Protein AF-A0AAE1AJ73-F1 (afdb_monomer)

Radius of gyration: 15.71 Å; Cα contacts (8 Å, |Δi|>4): 542; chains: 1; bounding box: 45×38×45 Å

Solvent-accessible surface area (backbone atoms only — not comparable to full-atom values): 7920 Å² total; per-residue (Å²): 131,91,47,64,45,82,47,75,39,69,66,40,83,57,72,39,64,72,47,80,45,79,42,87,29,48,31,34,38,42,38,35,48,30,29,64,30,42,31,44,32,39,39,38,40,34,66,25,46,32,35,38,41,38,34,49,30,31,64,31,41,34,44,33,37,40,40,40,39,54,25,47,34,40,39,41,39,34,50,28,30,61,31,41,33,46,34,38,39,41,39,37,57,23,43,37,40,39,40,38,35,50,30,31,58,29,40,36,42,35,37,39,39,40,35,59,17,52,32,39,40,40,38,30,51,29,32,52,32,38,36,42,34,38,40,39,39,37,42,32,81,39,76,46,81,46,71,76,34,74,72,63,45,74,74,40,80,46,80,45,72,46,65,72,74,77,85,126

Secondary structure (DSSP, 8-state):
---EEEEEES-B-S-EEEEEEEE-SSEEEEEES-B-S-EEEEEEEE-SSEEEEEES-B-S-EEEEEEEE-SSEEEEEES-B-S-EEEEEEEE-SSEEEEEES-B-S-EEEEEEEE-SSEEEEEES-B-SEEEEEEEEEESSEEEEEES-B-SEEEEEEEEEE------

Foldseek 3Di:
DQFEEEDEAQEDPEEAAEDEAEDAGQYYEYEYQYYCYEHAEYHHEYEHAYYEYEYQDDNDEHAEYHAEYEEAEYEYEYNDDCDEHAEYAHAYEYAEYEYEYNDDQEEYAEYHAHYAYQEYDYEYNEHNEEYAEYAAAYEEDYYDDYYNYHNYDYNYDDHHYHHPPPPD

pLDDT: mean 80.47, std 10.35, range [39.06, 92.44]

Structure (mmCIF, N/CA/C/O backbone):
data_AF-A0AAE1AJ73-F1
#
_entry.id   AF-A0AAE1AJ73-F1
#
loop_
_atom_site.group_PDB
_atom_site.id
_atom_site.type_symbol
_atom_site.label_atom_id
_atom_site.label_alt_id
_atom_site.label_comp_id
_atom_site.label_asym_id
_atom_site.label_entity_id
_atom_site.label_seq_id
_atom_site.pdbx_PDB_ins_code
_atom_site.Cartn_x
_atom_site.Cartn_y
_atom_site.Cartn_z
_atom_site.occupancy
_atom_site.B_iso_or_equiv
_atom_site.auth_seq_id
_atom_site.auth_comp_id
_atom_site.auth_asym_id
_atom_site.auth_atom_id
_atom_site.pdbx_PDB_model_num
ATOM 1 N N . MET A 1 1 ? 8.484 14.166 27.733 1.00 46.22 1 MET A N 1
ATOM 2 C CA . MET A 1 1 ? 7.315 13.276 27.558 1.00 46.22 1 MET A CA 1
ATOM 3 C C . MET A 1 1 ? 7.389 12.691 26.161 1.00 46.22 1 MET A C 1
ATOM 5 O O . MET A 1 1 ? 7.463 13.469 25.219 1.00 46.22 1 MET A O 1
ATOM 9 N N . LYS A 1 2 ? 7.424 11.361 26.031 1.00 54.72 2 LYS A N 1
ATOM 10 C CA . LYS A 1 2 ? 7.277 10.681 24.738 1.00 54.72 2 LYS A CA 1
ATOM 11 C C . LYS A 1 2 ? 5.866 10.962 24.229 1.00 54.72 2 LYS A C 1
ATOM 13 O O . LYS A 1 2 ? 4.884 10.589 24.866 1.00 54.72 2 LYS A O 1
ATOM 18 N N . ASN A 1 3 ? 5.779 11.776 23.184 1.00 82.62 3 ASN A N 1
ATOM 19 C CA . ASN A 1 3 ? 4.523 12.268 22.642 1.00 82.62 3 ASN A CA 1
ATOM 20 C C . ASN A 1 3 ? 4.167 11.365 21.464 1.00 82.62 3 ASN A C 1
ATOM 22 O O . ASN A 1 3 ? 4.415 11.735 20.326 1.00 82.62 3 ASN A O 1
ATOM 26 N N . GLU A 1 4 ? 3.664 10.171 21.757 1.00 86.94 4 GLU A N 1
ATOM 27 C CA . GLU A 1 4 ? 3.430 9.111 20.771 1.00 86.94 4 GLU A CA 1
ATOM 28 C C . GLU A 1 4 ? 1.918 8.865 20.608 1.00 86.94 4 GLU A C 1
ATOM 30 O O . GLU A 1 4 ? 1.120 9.142 21.510 1.00 86.94 4 GLU A O 1
ATOM 35 N N . SER A 1 5 ? 1.509 8.366 19.443 1.00 87.44 5 SER A N 1
ATOM 36 C CA . SER A 1 5 ? 0.141 7.915 19.167 1.00 87.44 5 SER A CA 1
ATOM 37 C C . SER A 1 5 ? 0.165 6.539 18.530 1.00 87.44 5 SER A C 1
ATOM 39 O O . SER A 1 5 ? 0.884 6.317 17.563 1.00 87.44 5 SER A O 1
ATOM 41 N N . PHE A 1 6 ? -0.659 5.634 19.051 1.00 89.56 6 PHE A N 1
ATOM 42 C CA . PHE A 1 6 ? -0.789 4.278 18.536 1.00 89.56 6 PHE A CA 1
ATOM 43 C C . PHE A 1 6 ? -2.259 3.974 18.285 1.00 89.56 6 PHE A C 1
ATOM 45 O O . PHE A 1 6 ? -3.087 4.109 19.186 1.00 89.56 6 PHE A O 1
ATOM 52 N N . LEU A 1 7 ? -2.573 3.539 17.070 1.00 89.69 7 LEU A N 1
ATOM 53 C CA . LEU A 1 7 ? -3.860 2.961 16.718 1.00 89.69 7 LEU A CA 1
ATOM 54 C C . LEU A 1 7 ? -3.614 1.607 16.057 1.00 89.69 7 LEU A C 1
ATOM 56 O O . LEU A 1 7 ? -2.969 1.514 15.017 1.00 89.69 7 LEU A O 1
ATOM 60 N N . ASN A 1 8 ? -4.112 0.546 16.686 1.00 91.06 8 ASN A N 1
ATOM 61 C CA . ASN A 1 8 ? -3.882 -0.821 16.237 1.00 91.06 8 ASN A CA 1
ATOM 62 C C . ASN A 1 8 ? -5.212 -1.521 15.975 1.00 91.06 8 ASN A C 1
ATOM 64 O O . ASN A 1 8 ? -5.998 -1.749 16.894 1.00 91.06 8 ASN A O 1
ATOM 68 N N . PHE A 1 9 ? -5.415 -1.941 14.733 1.00 87.38 9 PHE A N 1
ATOM 69 C CA . PHE A 1 9 ? -6.512 -2.804 14.329 1.00 87.38 9 PHE A CA 1
ATOM 70 C C . PHE A 1 9 ? -6.017 -4.245 14.258 1.00 87.38 9 PHE A C 1
ATOM 72 O O . PHE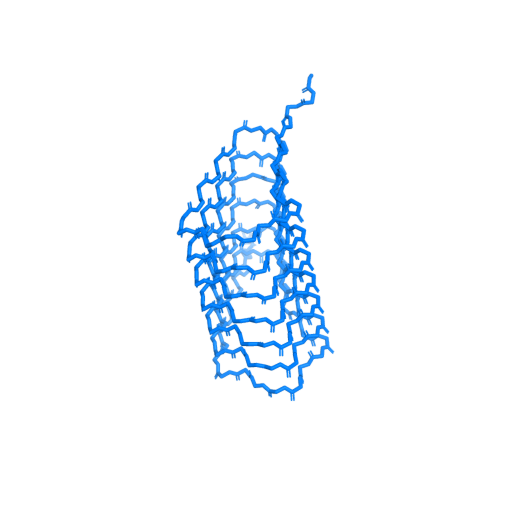 A 1 9 ? -5.389 -4.679 13.290 1.00 87.38 9 PHE A O 1
ATOM 79 N N . ASN A 1 10 ? -6.281 -5.005 15.320 1.00 84.44 10 ASN A N 1
ATOM 80 C CA . ASN A 1 10 ? -5.835 -6.396 15.411 1.00 84.44 10 ASN A CA 1
ATOM 81 C C . ASN A 1 10 ? -6.590 -7.322 14.453 1.00 84.44 10 ASN A C 1
ATOM 83 O O . ASN A 1 10 ? -5.997 -8.218 13.848 1.00 84.44 10 ASN A O 1
ATOM 87 N N . LYS A 1 11 ? -7.894 -7.088 14.333 1.00 82.12 11 LYS A N 1
ATOM 88 C CA . LYS A 1 11 ? -8.782 -7.739 13.384 1.00 82.12 11 LYS A CA 1
ATOM 89 C C . LYS A 1 11 ? -9.865 -6.734 13.008 1.00 82.12 11 LYS A C 1
ATOM 91 O O . LYS A 1 11 ? -10.580 -6.272 13.891 1.00 82.12 11 LYS A O 1
ATOM 96 N N . LEU A 1 12 ? -9.944 -6.391 11.733 1.00 75.69 12 LEU A N 1
ATOM 97 C CA . LEU A 1 12 ? -11.092 -5.713 11.142 1.00 75.69 12 LEU A CA 1
ATOM 98 C C . LEU A 1 12 ? -11.805 -6.766 10.307 1.00 75.69 12 LEU A C 1
ATOM 100 O O . LEU A 1 12 ? -11.218 -7.264 9.347 1.00 75.6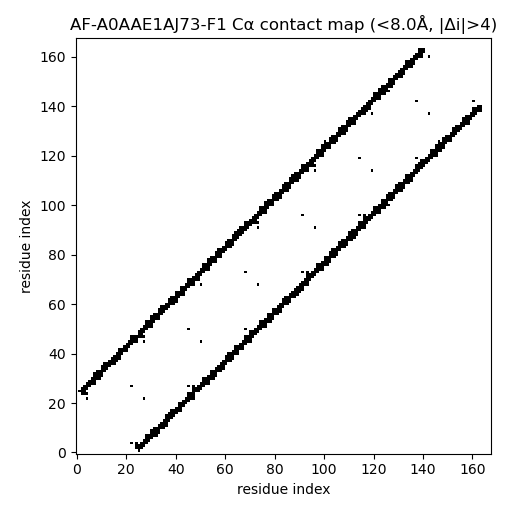9 12 LEU A O 1
ATOM 104 N N . SER A 1 13 ? -12.981 -7.168 10.792 1.00 68.62 13 SER A N 1
ATOM 105 C CA . SER A 1 13 ? -13.813 -8.214 10.192 1.00 68.62 13 SER A CA 1
ATOM 106 C C . SER A 1 13 ? -15.112 -7.687 9.568 1.00 68.62 13 SER A C 1
ATOM 108 O O . SER A 1 13 ? -15.991 -8.471 9.240 1.00 68.62 13 SER A O 1
ATOM 110 N N . ASP A 1 14 ? -15.262 -6.367 9.516 1.00 72.25 14 ASP A N 1
ATOM 111 C CA . ASP A 1 14 ? -16.413 -5.687 8.939 1.00 72.25 14 ASP A CA 1
ATOM 112 C C . ASP A 1 14 ? -15.894 -4.668 7.927 1.00 72.25 14 ASP A C 1
ATOM 114 O O . ASP A 1 14 ? -14.791 -4.127 8.091 1.00 72.25 14 ASP A O 1
ATOM 118 N N . ARG A 1 15 ? -16.702 -4.381 6.902 1.00 80.38 15 ARG A N 1
ATOM 119 C CA . ARG A 1 15 ? -16.395 -3.333 5.928 1.00 80.38 15 ARG A CA 1
ATOM 120 C C . ARG A 1 15 ? -16.241 -1.994 6.639 1.00 80.38 15 ARG A C 1
ATOM 122 O O . ARG A 1 15 ? -17.096 -1.597 7.431 1.00 80.38 15 ARG A O 1
ATOM 129 N N . LEU A 1 16 ? -15.172 -1.284 6.304 1.00 82.12 16 LEU A N 1
ATOM 130 C CA . LEU A 1 16 ? -14.936 0.064 6.786 1.00 82.12 16 LEU A CA 1
ATOM 131 C C . LEU A 1 16 ? -14.897 0.994 5.579 1.00 82.12 16 LEU A C 1
ATOM 133 O O . LEU A 1 16 ? -13.991 0.917 4.758 1.00 82.12 16 LEU A O 1
ATOM 137 N N . ASP A 1 17 ? -15.897 1.861 5.458 1.00 85.19 17 ASP A N 1
ATOM 138 C CA . ASP A 1 17 ? -15.993 2.747 4.296 1.00 85.19 17 ASP A CA 1
ATOM 139 C C . ASP A 1 17 ? -14.815 3.733 4.283 1.00 85.19 17 ASP A C 1
ATOM 141 O O . ASP A 1 17 ? -14.028 3.770 3.344 1.00 85.19 17 ASP A O 1
ATOM 145 N N . CYS A 1 18 ? -14.620 4.490 5.366 1.00 88.31 18 CYS A N 1
ATOM 146 C CA . CYS A 1 18 ? -13.541 5.471 5.452 1.00 88.31 18 CYS A CA 1
ATOM 147 C C . CYS A 1 18 ? -12.894 5.495 6.836 1.00 88.31 18 CYS A C 1
ATOM 149 O O . CYS A 1 18 ? -13.588 5.638 7.845 1.00 88.31 18 CYS A O 1
ATOM 151 N N . LEU A 1 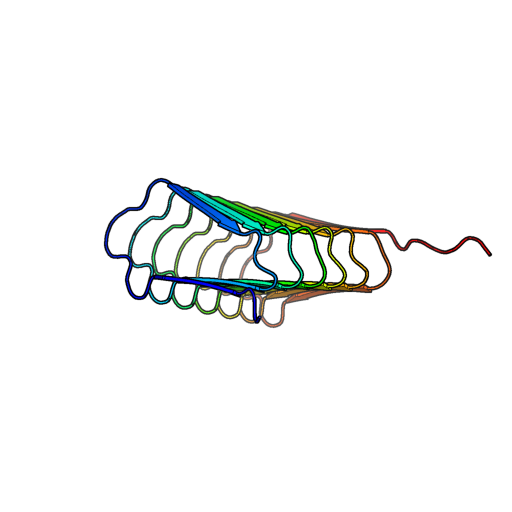19 ? -11.560 5.474 6.886 1.00 89.56 19 LEU A N 1
ATOM 152 C CA . LEU A 1 19 ? -10.796 5.823 8.083 1.00 89.56 19 LEU A CA 1
ATOM 153 C C . LEU A 1 19 ? -9.991 7.097 7.837 1.00 89.56 19 LEU A C 1
ATOM 155 O O . LEU A 1 19 ? -9.227 7.192 6.880 1.00 89.56 19 LEU A O 1
ATOM 159 N N . PHE A 1 20 ? -10.120 8.050 8.755 1.00 91.06 20 PHE A N 1
ATOM 160 C CA . PHE A 1 20 ? -9.277 9.238 8.810 1.00 91.06 20 PHE A CA 1
ATOM 161 C C . PHE A 1 20 ? -8.446 9.188 10.084 1.00 91.06 20 PHE A C 1
ATOM 163 O O . PHE A 1 20 ? -8.985 9.214 11.191 1.00 91.06 20 PHE A O 1
ATOM 170 N N . TYR A 1 21 ? -7.130 9.127 9.929 1.00 88.88 21 TYR A N 1
ATOM 171 C CA . TYR A 1 21 ? -6.189 9.184 11.031 1.00 88.88 21 TYR A CA 1
ATOM 172 C C . TYR A 1 21 ? -5.305 10.413 10.880 1.00 88.88 21 TYR A C 1
ATOM 174 O O . TYR A 1 21 ? -4.504 10.509 9.953 1.00 88.88 21 TYR A O 1
ATOM 182 N N . ASN A 1 22 ? -5.454 11.349 11.812 1.00 87.50 22 ASN A N 1
ATOM 183 C CA . ASN A 1 22 ? -4.642 12.554 11.878 1.00 87.50 22 ASN A CA 1
ATOM 184 C C . ASN A 1 22 ? -3.876 12.551 13.196 1.00 87.50 22 ASN A C 1
ATOM 186 O O . ASN A 1 22 ? -4.490 12.474 14.263 1.00 87.50 22 ASN A O 1
ATOM 190 N N . SER A 1 23 ? -2.551 12.668 13.133 1.00 82.88 23 SER A N 1
ATOM 191 C CA . SER A 1 23 ? -1.721 12.769 14.330 1.00 82.88 23 SER A CA 1
ATOM 192 C C . SER A 1 23 ? -0.817 13.996 14.311 1.00 82.88 23 SER A C 1
ATOM 194 O O . SER A 1 23 ? -0.164 14.322 13.322 1.00 82.88 23 SER A O 1
ATOM 196 N N . MET A 1 24 ? -0.775 14.658 15.468 1.00 81.75 24 MET A N 1
ATOM 197 C CA . MET A 1 24 ? 0.141 15.751 15.803 1.00 81.75 24 MET A CA 1
ATOM 198 C C . MET A 1 24 ? 1.101 15.317 16.926 1.00 81.75 24 MET A C 1
ATOM 200 O O . MET A 1 24 ? 1.587 16.141 17.698 1.00 81.75 24 MET A O 1
ATOM 204 N N . LYS A 1 25 ? 1.316 14.010 17.094 1.00 81.25 25 LYS A N 1
ATOM 205 C CA . LYS A 1 25 ? 2.240 13.423 18.075 1.00 81.25 25 LYS A CA 1
ATOM 206 C C . LYS A 1 25 ? 3.594 13.171 17.419 1.00 81.25 25 LYS A C 1
ATOM 208 O O . LYS A 1 25 ? 3.597 12.793 16.260 1.00 81.25 25 LYS A O 1
ATOM 213 N N . ASN A 1 26 ? 4.703 13.378 18.142 1.00 82.50 26 ASN A N 1
ATOM 214 C CA . ASN A 1 26 ? 6.078 13.196 17.642 1.00 82.50 26 ASN A CA 1
ATOM 215 C C . ASN A 1 26 ? 6.251 11.893 16.865 1.00 82.50 26 ASN A C 1
ATOM 217 O O . ASN A 1 26 ? 6.879 11.911 15.814 1.00 82.50 26 ASN A O 1
ATOM 221 N N . GLU A 1 27 ? 5.667 10.814 17.380 1.00 86.31 27 GLU A N 1
ATOM 222 C CA . GLU A 1 27 ? 5.621 9.528 16.699 1.00 86.31 27 GLU A CA 1
ATOM 223 C C . GLU A 1 27 ? 4.166 9.077 16.548 1.00 86.31 27 GLU A C 1
ATOM 225 O O . GLU A 1 27 ? 3.314 9.270 17.431 1.00 86.31 27 GLU A O 1
ATOM 230 N N . SER A 1 28 ? 3.866 8.474 15.407 1.00 88.12 28 SER A N 1
ATOM 231 C CA . SER A 1 28 ? 2.514 8.064 15.053 1.00 88.12 28 SER A CA 1
ATOM 232 C C . SER A 1 28 ? 2.518 6.712 14.368 1.00 88.12 28 SER A C 1
ATOM 234 O O . SER A 1 28 ? 3.148 6.521 13.336 1.00 88.12 28 SER A O 1
ATOM 236 N N . PHE A 1 29 ? 1.785 5.770 14.945 1.00 89.19 29 PHE A N 1
ATOM 237 C CA . PHE A 1 29 ? 1.735 4.391 14.494 1.00 89.19 29 PHE A CA 1
ATOM 238 C C . PHE A 1 29 ? 0.287 4.007 14.226 1.00 89.19 29 PHE A C 1
ATOM 240 O O . PHE A 1 29 ? -0.546 4.008 15.136 1.00 89.19 29 PHE A O 1
ATOM 247 N N . LEU A 1 30 ? -0.002 3.648 12.980 1.00 90.25 30 LEU A N 1
ATOM 248 C CA . LEU A 1 30 ? -1.247 3.008 12.587 1.00 90.25 30 LEU A CA 1
ATOM 249 C C . LEU A 1 30 ? -0.921 1.615 12.054 1.00 90.25 30 LEU A C 1
ATOM 251 O O . LEU A 1 30 ? -0.265 1.475 11.027 1.00 90.25 30 LEU A O 1
ATOM 255 N N . ASN A 1 31 ? -1.366 0.575 12.754 1.00 91.19 31 ASN A N 1
ATOM 256 C CA . ASN A 1 31 ? -1.106 -0.799 12.338 1.00 91.19 31 ASN A CA 1
ATOM 257 C C . ASN A 1 31 ? -2.405 -1.556 12.083 1.00 91.19 31 ASN A C 1
ATOM 259 O O . ASN A 1 31 ? -3.297 -1.596 12.931 1.00 91.19 31 ASN A O 1
ATOM 263 N N . PHE A 1 32 ? -2.457 -2.250 10.952 1.00 88.12 32 PHE A N 1
ATOM 264 C CA . PHE A 1 32 ? -3.503 -3.200 10.607 1.00 88.12 32 PHE A CA 1
ATOM 265 C C . PHE A 1 32 ? -2.914 -4.606 10.566 1.00 88.12 32 PHE A C 1
ATOM 267 O O . PHE A 1 32 ? -2.124 -4.954 9.687 1.00 88.12 32 PHE A O 1
ATOM 274 N N . ASN A 1 33 ? -3.285 -5.436 11.538 1.00 84.19 33 ASN A N 1
ATOM 275 C CA . ASN A 1 33 ? -2.719 -6.775 11.671 1.00 84.19 33 ASN A CA 1
ATOM 276 C C . ASN A 1 33 ? -3.400 -7.798 10.763 1.00 84.19 33 ASN A C 1
ATOM 278 O O . ASN A 1 33 ? -2.724 -8.594 10.108 1.00 84.19 33 ASN A O 1
ATOM 282 N N . LYS A 1 34 ? -4.733 -7.782 10.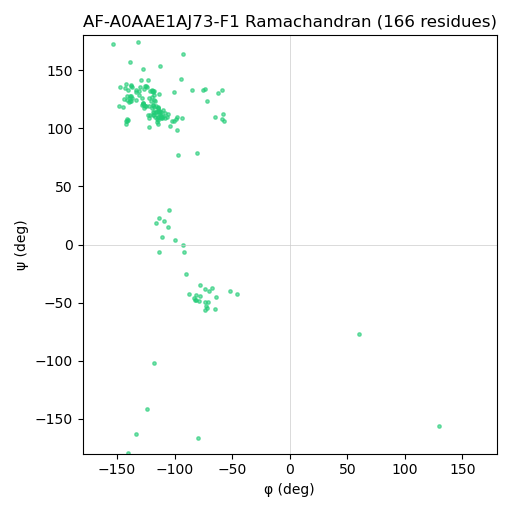752 1.00 81.00 34 LYS A N 1
ATOM 283 C CA . LYS A 1 34 ? -5.579 -8.595 9.881 1.00 81.00 34 LYS A CA 1
ATOM 284 C C . LYS A 1 34 ? -6.756 -7.744 9.424 1.00 81.00 34 LYS A C 1
ATOM 286 O O . LYS A 1 34 ? -7.647 -7.460 10.223 1.00 81.00 34 LYS A O 1
ATOM 291 N N . LEU A 1 35 ? -6.727 -7.351 8.164 1.00 74.06 35 LEU A N 1
ATOM 292 C CA . LEU A 1 35 ? -7.871 -6.809 7.447 1.00 74.06 35 LEU A CA 1
ATOM 293 C C . LEU A 1 35 ? -8.391 -7.937 6.567 1.00 74.06 35 LEU A C 1
ATOM 295 O O . LEU A 1 35 ? -7.711 -8.324 5.618 1.00 74.06 35 LEU A O 1
ATOM 299 N N . SER A 1 36 ? -9.523 -8.510 6.968 1.00 64.12 36 SER A N 1
ATOM 300 C CA . SER A 1 36 ? -10.220 -9.550 6.205 1.00 64.12 36 SER A CA 1
ATOM 301 C C . SER A 1 36 ? -11.394 -9.007 5.407 1.00 64.12 36 SER A C 1
ATOM 303 O O . SER A 1 36 ? -12.121 -9.801 4.834 1.00 64.12 36 SER A O 1
ATOM 305 N N . ASP A 1 37 ? -11.582 -7.688 5.430 1.00 70.06 37 ASP A N 1
ATOM 306 C CA . ASP A 1 37 ? -12.751 -7.016 4.892 1.00 70.06 37 ASP A CA 1
ATOM 307 C C . ASP A 1 37 ? -12.340 -5.746 4.158 1.00 70.06 37 ASP A C 1
ATOM 309 O O . ASP A 1 37 ? -11.275 -5.168 4.415 1.00 70.06 37 ASP A O 1
ATOM 313 N N . ARG A 1 38 ? -13.210 -5.315 3.243 1.00 76.69 38 ARG A N 1
ATOM 314 C CA . ARG A 1 38 ? -12.975 -4.161 2.379 1.00 76.69 38 ARG A CA 1
ATOM 315 C C . ARG A 1 38 ? -12.817 -2.869 3.182 1.00 76.69 38 ARG A C 1
ATOM 317 O O . ARG A 1 38 ? -13.665 -2.522 4.009 1.00 76.69 38 ARG A O 1
ATOM 324 N N . LEU A 1 39 ? -11.751 -2.138 2.871 1.00 82.12 39 LEU A N 1
ATOM 325 C CA . LEU A 1 39 ? -11.525 -0.765 3.309 1.00 82.12 39 LEU A CA 1
ATOM 326 C C . LEU A 1 39 ? -11.613 0.124 2.071 1.00 82.12 39 LEU A C 1
ATOM 328 O O . LEU A 1 39 ? -10.731 0.055 1.218 1.00 82.12 39 LEU A O 1
ATOM 332 N N . ASP A 1 40 ? -12.668 0.928 1.928 1.00 85.44 40 ASP A N 1
ATOM 333 C CA . ASP A 1 40 ? -12.797 1.713 0.693 1.00 85.44 40 ASP A CA 1
ATOM 334 C C . ASP A 1 40 ? -11.743 2.831 0.687 1.00 85.44 40 ASP A C 1
ATOM 336 O O . ASP A 1 40 ? -10.993 2.977 -0.273 1.00 85.44 40 ASP A O 1
ATOM 340 N N . CYS A 1 41 ? -11.621 3.606 1.768 1.00 88.81 41 CYS A N 1
ATOM 341 C CA . CYS A 1 41 ? -10.635 4.685 1.849 1.00 88.81 41 CYS A CA 1
ATOM 342 C C . CYS A 1 41 ? -9.908 4.747 3.195 1.00 88.81 41 CYS A C 1
ATOM 344 O O . CYS A 1 41 ? -10.520 4.761 4.265 1.00 88.81 41 CYS A O 1
ATOM 346 N N . LEU A 1 42 ? -8.588 4.923 3.143 1.00 90.56 42 LEU A N 1
ATOM 347 C CA . LEU A 1 42 ? -7.779 5.340 4.283 1.00 90.56 42 LEU A CA 1
ATOM 348 C C . LEU A 1 42 ? -7.073 6.657 3.979 1.00 90.56 42 LEU A C 1
ATOM 350 O O . LEU A 1 42 ? -6.329 6.768 3.010 1.00 90.56 42 LEU A O 1
ATOM 354 N N . PHE A 1 43 ? -7.256 7.628 4.865 1.00 91.50 43 PHE A N 1
ATOM 355 C CA . PHE A 1 43 ? -6.492 8.864 4.895 1.00 91.50 43 PHE A CA 1
ATOM 356 C C . PHE A 1 43 ? -5.658 8.891 6.165 1.00 91.50 43 PHE A C 1
ATOM 358 O O . PHE A 1 43 ? -6.192 8.951 7.273 1.00 91.50 43 PHE A O 1
ATOM 365 N N . TYR A 1 44 ? -4.345 8.865 6.001 1.00 89.19 44 TYR A N 1
ATOM 366 C CA . TYR A 1 44 ? -3.396 9.017 7.086 1.00 89.19 44 TYR A CA 1
ATOM 367 C C . TYR A 1 44 ? -2.622 10.313 6.881 1.00 89.19 44 TYR A C 1
ATOM 369 O O . TYR A 1 44 ? -1.917 10.460 5.883 1.00 89.19 44 TYR A O 1
ATOM 377 N N . ASN A 1 45 ? -2.742 11.242 7.827 1.00 87.31 45 ASN A N 1
ATOM 378 C CA . ASN A 1 45 ? -1.938 12.454 7.849 1.00 87.31 45 ASN A CA 1
ATOM 379 C C . ASN A 1 45 ? -1.155 12.542 9.161 1.00 87.31 45 ASN A C 1
ATOM 381 O O . ASN A 1 45 ? -1.737 12.527 10.250 1.00 87.31 45 ASN A O 1
ATOM 385 N N . SER A 1 46 ? 0.161 12.700 9.061 1.00 82.44 46 SER A N 1
ATOM 386 C CA . SER A 1 46 ? 1.016 12.984 10.214 1.00 82.44 46 SER A CA 1
ATOM 387 C C . SER A 1 46 ? 1.869 14.223 9.966 1.00 82.44 46 SER A C 1
ATOM 389 O O . SER A 1 46 ? 2.445 14.406 8.894 1.00 82.44 46 SER A O 1
ATOM 391 N N . MET A 1 47 ? 1.933 15.117 10.955 1.00 75.31 47 MET A N 1
ATOM 392 C CA . MET A 1 47 ? 2.714 16.361 10.854 1.00 75.31 47 MET A CA 1
ATOM 393 C C . MET A 1 47 ? 4.014 16.357 11.667 1.00 75.31 47 MET A C 1
ATOM 395 O O . MET A 1 47 ? 4.587 17.420 11.919 1.00 75.31 47 MET A O 1
ATOM 399 N N . MET A 1 48 ? 4.468 15.191 12.113 1.00 70.94 48 MET A N 1
ATOM 400 C CA . MET A 1 48 ? 5.495 15.070 13.146 1.00 70.94 48 MET A CA 1
ATOM 401 C C . MET A 1 48 ? 6.604 14.084 12.773 1.00 70.94 48 MET A C 1
ATOM 403 O O . MET A 1 48 ? 6.526 13.472 11.716 1.00 70.94 48 MET A O 1
ATOM 407 N N . ASN A 1 49 ? 7.641 14.014 13.620 1.00 76.00 49 ASN A N 1
ATOM 408 C CA . ASN A 1 49 ? 8.955 13.443 13.312 1.00 76.00 49 ASN A CA 1
ATOM 409 C C . ASN A 1 49 ? 8.936 12.027 12.730 1.00 76.00 49 ASN A C 1
ATOM 411 O O . ASN A 1 49 ? 9.756 11.735 11.871 1.00 76.00 49 ASN A O 1
ATOM 415 N N . GLU A 1 50 ? 8.070 11.144 13.218 1.00 85.31 50 GLU A N 1
ATOM 416 C CA . GLU A 1 50 ? 8.038 9.775 12.717 1.00 85.31 50 GLU A CA 1
ATOM 417 C C . GLU A 1 50 ? 6.608 9.286 12.528 1.00 85.31 50 GLU A C 1
ATOM 419 O O . GLU A 1 50 ? 5.701 9.483 13.351 1.00 85.31 50 GLU A O 1
ATOM 424 N N . SER A 1 51 ? 6.402 8.628 11.398 1.00 87.62 51 SER A N 1
ATOM 425 C CA . SER A 1 51 ? 5.099 8.135 10.998 1.00 87.62 51 SER A CA 1
ATOM 426 C C . SER A 1 51 ? 5.226 6.751 10.391 1.00 87.62 51 SER A C 1
ATOM 428 O O . SER A 1 51 ? 5.999 6.525 9.461 1.00 87.62 51 SER A O 1
ATOM 430 N N . PHE A 1 52 ? 4.460 5.824 10.946 1.00 89.44 52 PHE A N 1
ATOM 431 C CA . PHE A 1 52 ? 4.460 4.429 10.562 1.00 89.44 52 PHE A CA 1
ATOM 432 C C . PHE A 1 52 ? 3.031 4.004 10.264 1.00 89.44 52 PHE A C 1
ATOM 434 O O . PHE A 1 52 ? 2.153 4.051 11.132 1.00 89.44 52 PHE A O 1
ATOM 441 N N . LEU A 1 53 ? 2.815 3.538 9.042 1.00 90.69 53 LEU A N 1
ATOM 442 C CA . LEU A 1 53 ? 1.611 2.830 8.649 1.00 90.69 53 LEU A CA 1
ATOM 443 C C . LEU A 1 53 ? 2.001 1.430 8.192 1.00 90.69 53 LEU A C 1
ATOM 445 O O . LEU A 1 53 ? 2.682 1.258 7.183 1.00 90.69 53 LEU A O 1
ATOM 449 N N . ASN A 1 54 ? 1.575 0.417 8.942 1.00 91.56 54 ASN A N 1
ATOM 450 C CA . ASN A 1 54 ? 1.896 -0.968 8.621 1.00 91.56 54 ASN A CA 1
ATOM 451 C C . ASN A 1 54 ? 0.635 -1.790 8.378 1.00 91.56 54 ASN A C 1
ATOM 453 O O . ASN A 1 54 ? -0.273 -1.838 9.209 1.00 91.56 54 ASN A O 1
ATOM 457 N N . PHE A 1 55 ? 0.643 -2.534 7.281 1.00 88.44 55 PHE A N 1
ATOM 458 C CA . PHE A 1 55 ? -0.354 -3.539 6.952 1.00 88.44 55 PHE A CA 1
ATOM 459 C C . PHE A 1 55 ? 0.292 -4.920 6.960 1.00 88.44 55 PHE A C 1
ATOM 461 O O . PHE A 1 55 ? 1.102 -5.260 6.097 1.00 88.44 55 PHE A O 1
ATOM 468 N N . ASN A 1 56 ? -0.050 -5.744 7.950 1.00 84.88 56 ASN A N 1
ATOM 469 C CA . ASN A 1 56 ? 0.569 -7.056 8.112 1.00 84.88 56 ASN A CA 1
ATOM 470 C C . ASN A 1 56 ? -0.051 -8.125 7.214 1.00 84.88 56 ASN A C 1
ATOM 472 O O . ASN A 1 56 ? 0.670 -8.900 6.580 1.00 84.88 56 ASN A O 1
ATOM 476 N N . LYS A 1 57 ? -1.382 -8.192 7.204 1.00 82.56 57 LYS A N 1
ATOM 477 C CA . LYS A 1 57 ? -2.171 -9.076 6.348 1.00 82.56 57 LYS A CA 1
ATOM 478 C C . LYS A 1 57 ? -3.412 -8.324 5.894 1.00 82.56 57 LYS A C 1
ATOM 480 O O . LYS A 1 57 ? -4.339 -8.146 6.682 1.00 82.56 57 LYS A O 1
ATOM 485 N N . LEU A 1 58 ? -3.384 -7.891 4.646 1.00 75.31 58 LEU A N 1
ATOM 486 C CA . LEU A 1 58 ? -4.553 -7.471 3.891 1.00 75.31 58 LEU A CA 1
ATOM 487 C C . LEU A 1 58 ? -4.950 -8.665 3.039 1.00 75.31 58 LEU A C 1
ATOM 489 O O . LEU A 1 58 ? -4.189 -9.044 2.149 1.00 75.31 58 LEU A O 1
ATOM 493 N N . SER A 1 59 ? -6.070 -9.285 3.388 1.00 66.38 59 SER A N 1
ATOM 494 C CA . SER A 1 59 ? -6.639 -10.392 2.624 1.00 66.38 59 SER A CA 1
ATOM 495 C C . SER A 1 59 ? -7.912 -10.018 1.896 1.00 66.38 59 SER A C 1
ATOM 497 O O . SER A 1 59 ? -8.710 -10.902 1.641 1.00 66.38 59 SER A O 1
ATOM 499 N N . ASP A 1 60 ? -8.105 -8.719 1.687 1.00 71.31 60 ASP A N 1
ATOM 500 C CA . ASP A 1 60 ? -9.288 -8.129 1.088 1.00 71.31 60 ASP A CA 1
ATOM 501 C C . ASP A 1 60 ? -8.905 -6.799 0.419 1.00 71.31 60 ASP A C 1
ATOM 503 O O . ASP A 1 60 ? -7.773 -6.311 0.555 1.00 71.31 60 ASP A O 1
ATOM 507 N N . ARG A 1 61 ? -9.853 -6.204 -0.310 1.00 78.06 61 ARG A N 1
ATOM 508 C CA . ARG A 1 61 ? -9.616 -5.024 -1.149 1.00 78.06 61 ARG A CA 1
ATOM 509 C C . ARG A 1 61 ? -9.442 -3.736 -0.337 1.00 78.06 61 ARG A C 1
ATOM 511 O O . ARG A 1 61 ? -10.257 -3.418 0.530 1.00 78.06 61 ARG A O 1
ATOM 518 N N . LEU A 1 62 ? -8.420 -2.962 -0.694 1.00 83.38 62 LEU A N 1
ATOM 519 C CA . LEU A 1 62 ? -8.254 -1.566 -0.289 1.00 83.38 62 LEU A CA 1
ATOM 520 C C . LEU A 1 62 ? -8.417 -0.698 -1.538 1.00 83.38 62 LEU A C 1
ATOM 522 O O . LEU A 1 62 ? -7.568 -0.757 -2.424 1.00 83.38 62 LEU A O 1
ATOM 526 N N . ASP A 1 63 ? -9.499 0.074 -1.653 1.00 86.25 63 ASP A N 1
ATOM 527 C CA . ASP A 1 63 ? -9.703 0.836 -2.895 1.00 86.25 63 ASP A CA 1
ATOM 528 C C . ASP A 1 63 ? -8.713 2.009 -2.949 1.00 86.25 63 ASP A C 1
ATOM 530 O O . ASP A 1 63 ? -7.960 2.150 -3.908 1.00 86.25 63 ASP A O 1
ATOM 534 N N . CYS A 1 64 ? -8.659 2.838 -1.903 1.00 89.56 64 CYS A N 1
ATOM 535 C CA . CYS A 1 64 ? -7.778 4.001 -1.862 1.00 89.56 64 CYS A CA 1
ATOM 536 C C . CYS A 1 64 ? -7.003 4.119 -0.547 1.00 89.56 64 CYS A C 1
ATOM 538 O O . CYS A 1 64 ? -7.576 4.115 0.544 1.00 89.56 64 CYS A O 1
ATOM 540 N N . LEU A 1 65 ? -5.697 4.360 -0.656 1.00 91.44 65 LEU A N 1
ATOM 541 C CA . LEU A 1 65 ? -4.860 4.825 0.444 1.00 91.44 65 LEU A CA 1
ATOM 542 C C . LEU A 1 65 ? -4.210 6.161 0.098 1.00 91.44 65 LEU A C 1
ATOM 544 O O . LEU A 1 65 ? -3.451 6.268 -0.862 1.00 91.44 65 LEU A O 1
ATOM 548 N N . PHE A 1 66 ? -4.449 7.153 0.946 1.00 92.44 66 PHE A N 1
ATOM 549 C CA . PHE A 1 66 ? -3.765 8.435 0.936 1.00 92.44 66 PHE A CA 1
ATOM 550 C C . PHE A 1 66 ? -2.923 8.560 2.197 1.00 92.44 66 PHE A C 1
ATOM 552 O O . PHE A 1 66 ? -3.446 8.647 3.309 1.00 92.44 66 PHE A O 1
ATOM 559 N N . TYR A 1 67 ? -1.611 8.578 2.013 1.00 89.69 67 TYR A N 1
ATOM 560 C CA . TYR A 1 67 ? -0.651 8.788 3.080 1.00 89.69 67 TYR A CA 1
ATOM 561 C C . TYR A 1 67 ? 0.066 10.109 2.844 1.00 89.69 67 TYR A C 1
ATOM 563 O O . TYR A 1 67 ? 0.791 10.243 1.859 1.00 89.69 67 TYR A O 1
ATOM 571 N N . ASN A 1 68 ? -0.138 11.075 3.737 1.00 87.88 68 ASN A N 1
ATOM 572 C CA . ASN A 1 68 ? 0.582 12.340 3.710 1.00 87.88 68 ASN A CA 1
ATOM 573 C C . ASN A 1 68 ? 1.384 12.517 4.989 1.00 87.88 68 ASN A C 1
ATOM 575 O O . ASN A 1 68 ? 0.859 12.369 6.096 1.00 87.88 68 ASN A O 1
ATOM 579 N N . SER A 1 69 ? 2.650 12.886 4.839 1.00 82.81 69 SER A N 1
ATOM 580 C CA . SER A 1 69 ? 3.516 13.053 5.994 1.00 82.81 69 SER A CA 1
ATOM 581 C C . SER A 1 69 ? 4.495 14.213 5.838 1.00 82.81 69 SER A C 1
ATOM 583 O O . SER A 1 69 ? 5.087 14.405 4.776 1.00 82.81 69 SER A O 1
ATOM 585 N N . MET A 1 70 ? 4.631 15.032 6.888 1.00 76.19 70 MET A N 1
ATOM 586 C CA . MET A 1 70 ? 5.266 16.356 6.779 1.00 76.19 70 MET A CA 1
ATOM 587 C C . MET A 1 70 ? 6.599 16.543 7.535 1.00 76.19 70 MET A C 1
ATOM 589 O O . MET A 1 70 ? 7.194 17.601 7.343 1.00 76.19 70 MET A O 1
ATOM 593 N N . LYS A 1 71 ? 7.111 15.612 8.373 1.00 67.25 71 LYS A N 1
ATOM 594 C CA . LYS A 1 71 ? 8.417 15.796 9.076 1.00 67.25 71 LYS A CA 1
ATOM 595 C C . LYS A 1 71 ? 9.282 14.543 9.357 1.00 67.25 71 LYS A C 1
ATOM 597 O O . LYS A 1 71 ? 8.813 13.590 9.938 1.00 67.25 71 LYS A O 1
ATOM 602 N N . 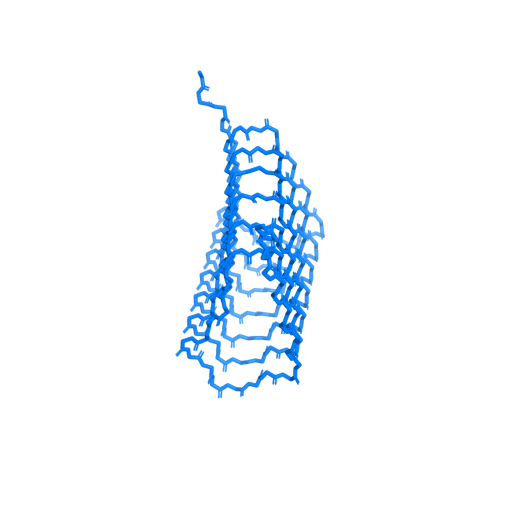ASN A 1 72 ? 10.589 14.644 9.097 1.00 73.62 72 ASN A N 1
ATOM 603 C CA . ASN A 1 72 ? 11.670 13.668 9.364 1.00 73.62 72 ASN A CA 1
ATOM 604 C C . ASN A 1 72 ? 11.562 12.282 8.702 1.00 73.62 72 ASN A C 1
ATOM 606 O O . ASN A 1 72 ? 12.262 12.095 7.706 1.00 73.62 72 ASN A O 1
ATOM 610 N N . GLU A 1 73 ? 10.729 11.355 9.182 1.00 84.75 73 GLU A N 1
ATOM 611 C CA . GLU A 1 73 ? 10.709 9.973 8.676 1.00 84.75 73 GLU A CA 1
ATOM 612 C C . GLU A 1 73 ? 9.303 9.384 8.496 1.00 84.75 73 GLU A C 1
ATOM 614 O O . GLU A 1 73 ? 8.384 9.527 9.318 1.00 84.75 73 GLU A O 1
ATOM 619 N N . SER A 1 74 ? 9.123 8.694 7.370 1.00 87.19 74 SER A N 1
ATOM 620 C CA . SER A 1 74 ? 7.846 8.087 7.008 1.00 87.19 74 SER A CA 1
ATOM 621 C C . SER A 1 74 ? 8.025 6.692 6.452 1.00 87.19 74 SER A C 1
ATOM 623 O O . SER A 1 74 ? 8.722 6.477 5.463 1.00 87.19 74 SER A O 1
ATOM 625 N N . PHE A 1 75 ? 7.306 5.753 7.052 1.00 89.69 75 PHE A N 1
ATOM 626 C CA . PHE A 1 75 ? 7.358 4.349 6.697 1.00 89.69 75 PHE A CA 1
ATOM 627 C C . PHE A 1 75 ? 5.953 3.851 6.404 1.00 89.69 75 PHE A C 1
ATOM 629 O O . PHE A 1 75 ? 5.078 3.841 7.272 1.00 89.69 75 PHE A O 1
ATOM 636 N N . LEU A 1 76 ? 5.751 3.396 5.175 1.00 90.81 76 LEU A N 1
ATOM 637 C CA . LEU A 1 76 ? 4.565 2.659 4.779 1.00 90.81 76 LEU A CA 1
ATOM 638 C C . LEU A 1 76 ? 4.991 1.252 4.376 1.00 90.81 76 LEU A C 1
ATOM 640 O O . LEU A 1 76 ? 5.695 1.064 3.386 1.00 90.81 76 LEU A O 1
ATOM 644 N N . ASN A 1 77 ? 4.569 0.256 5.150 1.00 91.69 77 ASN A N 1
ATOM 645 C CA . ASN A 1 77 ? 4.935 -1.131 4.891 1.00 91.69 77 ASN A CA 1
ATOM 646 C C . ASN A 1 77 ? 3.706 -2.006 4.671 1.00 91.69 77 ASN A C 1
ATOM 648 O O . ASN A 1 77 ? 2.789 -2.056 5.493 1.00 91.69 77 ASN A O 1
ATOM 652 N N . PHE A 1 78 ? 3.760 -2.796 3.607 1.00 88.56 78 PHE A N 1
ATOM 653 C CA . PHE A 1 78 ? 2.803 -3.847 3.306 1.00 88.56 78 PHE A CA 1
ATOM 654 C C . PHE A 1 78 ? 3.497 -5.206 3.362 1.00 88.56 78 PHE A C 1
ATOM 656 O O . PHE A 1 78 ? 4.298 -5.559 2.495 1.00 88.56 78 PHE A O 1
ATOM 663 N N . ASN A 1 79 ? 3.201 -5.998 4.393 1.00 85.06 79 ASN A N 1
ATOM 664 C CA . ASN A 1 79 ? 3.875 -7.277 4.605 1.00 85.06 79 ASN A CA 1
ATOM 665 C C . ASN A 1 79 ? 3.304 -8.403 3.746 1.00 85.06 79 ASN A C 1
ATOM 667 O O . ASN A 1 79 ? 4.057 -9.168 3.137 1.00 85.06 79 ASN A O 1
ATOM 671 N N . LYS A 1 80 ? 1.978 -8.522 3.728 1.00 82.44 80 LYS A N 1
ATOM 672 C CA . LYS A 1 80 ? 1.237 -9.436 2.862 1.00 82.44 80 LYS A CA 1
ATOM 673 C C . LYS A 1 80 ? -0.026 -8.735 2.389 1.00 82.44 80 LYS A C 1
ATOM 675 O O . LYS A 1 80 ? -0.947 -8.543 3.179 1.00 82.44 80 LYS A O 1
ATOM 680 N N . LEU A 1 81 ? -0.024 -8.374 1.119 1.00 75.19 81 LEU A N 1
ATOM 681 C CA . LEU A 1 81 ? -1.201 -8.019 0.345 1.00 75.19 81 LEU A CA 1
ATOM 682 C C . LEU A 1 81 ? -1.535 -9.245 -0.487 1.00 75.19 81 LEU A C 1
ATOM 684 O O . LEU A 1 81 ? -0.770 -9.573 -1.398 1.00 75.19 81 LEU A O 1
ATOM 688 N N . SER A 1 82 ? -2.600 -9.953 -0.116 1.00 65.25 82 SER A N 1
ATOM 689 C CA . SER A 1 82 ? -3.093 -11.057 -0.937 1.00 65.25 82 SER A CA 1
ATOM 690 C C . SER A 1 82 ? -4.170 -10.667 -1.926 1.00 65.25 82 SER A C 1
ATOM 692 O O . SER A 1 82 ? -4.609 -11.537 -2.655 1.00 65.25 82 SER A O 1
ATOM 694 N N . ASP A 1 83 ? -4.546 -9.391 -1.943 1.00 70.50 83 ASP A N 1
ATOM 695 C CA . ASP A 1 83 ? -5.711 -8.878 -2.648 1.00 70.50 83 ASP A CA 1
ATOM 696 C C . ASP A 1 83 ? -5.392 -7.525 -3.300 1.00 70.50 83 ASP A C 1
ATOM 698 O O . ASP A 1 83 ? -4.273 -7.004 -3.209 1.00 70.50 83 ASP A O 1
ATOM 702 N N . ARG A 1 84 ? -6.394 -6.951 -3.971 1.00 77.94 84 ARG A N 1
ATOM 703 C CA . ARG A 1 84 ? -6.252 -5.750 -4.794 1.00 77.94 84 ARG A CA 1
ATOM 704 C C . ARG A 1 84 ? -6.126 -4.463 -3.974 1.00 77.94 84 ARG A C 1
ATOM 706 O O . ARG A 1 84 ? -6.946 -4.187 -3.096 1.00 77.94 84 ARG A O 1
ATOM 713 N N . LEU A 1 85 ? -5.144 -3.645 -4.344 1.00 83.75 85 LEU A N 1
ATOM 714 C CA . LEU A 1 85 ? -5.034 -2.238 -3.960 1.00 83.75 85 LEU A CA 1
ATOM 715 C C . LEU A 1 85 ? -5.260 -1.392 -5.217 1.00 83.75 85 LEU A C 1
ATOM 717 O O . LEU A 1 85 ? -4.424 -1.417 -6.119 1.00 83.75 85 LEU A O 1
ATOM 721 N N . ASP A 1 86 ? -6.385 -0.679 -5.322 1.00 86.62 86 ASP A N 1
ATOM 722 C CA . ASP A 1 86 ? -6.663 0.049 -6.572 1.00 86.62 86 ASP A CA 1
ATOM 723 C C . ASP A 1 86 ? -5.764 1.288 -6.677 1.00 86.62 86 ASP A C 1
ATOM 725 O O . ASP A 1 86 ? -5.107 1.511 -7.689 1.00 86.62 86 ASP A O 1
ATOM 729 N N . CYS A 1 87 ? -5.694 2.100 -5.624 1.00 90.12 87 CYS A N 1
ATOM 730 C CA . CYS A 1 87 ? -4.913 3.327 -5.641 1.00 90.12 87 CYS A CA 1
ATOM 731 C C . CYS A 1 87 ? -4.148 3.539 -4.338 1.00 90.12 87 CYS A C 1
ATOM 733 O O . CYS A 1 87 ? -4.718 3.567 -3.245 1.00 90.12 87 CYS A O 1
ATOM 735 N N . LEU A 1 88 ? -2.847 3.779 -4.470 1.00 91.25 88 LEU A N 1
ATOM 736 C CA . LEU A 1 88 ? -2.003 4.300 -3.411 1.00 91.25 88 LEU A CA 1
ATOM 737 C C . LEU A 1 88 ? -1.421 5.644 -3.831 1.00 91.25 88 LEU A C 1
ATOM 739 O O . LEU A 1 88 ? -0.668 5.730 -4.795 1.00 91.25 88 LEU A O 1
ATOM 743 N N . SER A 1 89 ? -1.718 6.677 -3.053 1.00 92.06 89 SER A N 1
ATOM 744 C CA . SER A 1 89 ? -1.007 7.945 -3.082 1.00 92.06 89 SER A CA 1
ATOM 745 C C . SER A 1 89 ? -0.200 8.088 -1.802 1.00 92.06 89 SER A C 1
ATOM 747 O O . SER A 1 89 ? -0.750 8.224 -0.709 1.00 92.06 89 SER A O 1
ATOM 749 N N . TYR A 1 90 ? 1.113 8.119 -1.952 1.00 88.88 90 TYR A N 1
ATOM 750 C CA . TYR A 1 90 ? 2.047 8.412 -0.885 1.00 88.88 90 TYR A CA 1
ATOM 751 C C . TYR A 1 90 ? 2.737 9.733 -1.202 1.00 88.88 90 TYR A C 1
ATOM 753 O O . TYR A 1 90 ? 3.488 9.832 -2.173 1.00 88.88 90 TYR A O 1
ATOM 761 N N . ASN A 1 91 ? 2.462 10.751 -0.393 1.00 86.81 91 ASN A N 1
ATOM 762 C CA . ASN A 1 91 ? 3.121 12.042 -0.488 1.00 86.81 91 ASN A CA 1
ATOM 763 C C . ASN A 1 91 ? 3.870 12.306 0.802 1.00 86.81 91 ASN A C 1
ATOM 765 O O . ASN A 1 91 ? 3.309 12.239 1.897 1.00 86.81 91 ASN A O 1
ATOM 769 N N . SER A 1 92 ? 5.140 12.648 0.681 1.00 80.00 92 SER A N 1
ATOM 770 C CA . SER A 1 92 ? 5.933 12.921 1.860 1.00 80.00 92 SER A CA 1
ATOM 771 C C . SER A 1 92 ? 6.889 14.094 1.595 1.00 80.00 92 SER A C 1
ATOM 773 O O . SER A 1 92 ? 7.457 14.221 0.509 1.00 80.00 92 SER A O 1
ATOM 775 N N . MET A 1 93 ? 7.026 14.990 2.584 1.00 75.38 93 MET A N 1
ATOM 776 C CA . MET A 1 93 ? 7.890 16.195 2.548 1.00 75.38 93 MET A CA 1
ATOM 777 C C . MET A 1 93 ? 9.043 16.177 3.582 1.00 75.38 93 MET A C 1
ATOM 779 O O . MET A 1 93 ? 9.588 17.211 3.953 1.00 75.38 93 MET A O 1
ATOM 783 N N . MET A 1 94 ? 9.364 15.002 4.101 1.00 70.25 94 MET A N 1
ATOM 784 C CA . MET A 1 94 ? 10.350 14.675 5.129 1.00 70.25 94 MET A CA 1
ATOM 785 C C . MET A 1 94 ? 11.829 14.588 4.673 1.00 70.25 94 MET A C 1
ATOM 787 O O . MET A 1 94 ? 12.200 15.053 3.600 1.00 70.25 94 MET A O 1
ATOM 791 N N . ASN A 1 95 ? 12.705 14.024 5.516 1.00 73.06 95 ASN A N 1
ATOM 792 C CA . ASN A 1 95 ? 14.100 13.732 5.160 1.00 73.06 95 ASN A CA 1
ATOM 793 C C . ASN A 1 95 ? 14.222 12.351 4.520 1.00 73.06 95 ASN A C 1
ATOM 795 O O . ASN A 1 95 ? 14.895 12.226 3.497 1.00 73.06 95 ASN A O 1
ATOM 799 N N . GLU A 1 96 ? 13.519 11.369 5.087 1.00 82.00 96 GLU A N 1
ATOM 800 C CA . GLU A 1 96 ? 13.527 9.985 4.631 1.00 82.00 96 GLU A CA 1
ATOM 801 C C . GLU A 1 96 ? 12.104 9.458 4.435 1.00 82.00 96 GLU A C 1
ATOM 803 O O . GLU A 1 96 ? 11.162 9.754 5.184 1.00 82.00 96 GLU A O 1
ATOM 808 N N . SER A 1 97 ? 11.943 8.672 3.378 1.00 86.06 97 SER A N 1
ATOM 809 C CA . SER A 1 97 ? 10.670 8.062 3.026 1.00 86.06 97 SER A CA 1
ATOM 810 C C . SER A 1 97 ? 10.881 6.656 2.503 1.00 86.06 97 SER A C 1
ATOM 812 O O . SER A 1 97 ? 11.665 6.436 1.580 1.00 86.06 97 SER A O 1
ATOM 814 N N . PHE A 1 98 ? 10.158 5.717 3.101 1.00 88.69 98 PHE A N 1
ATOM 815 C CA . PHE A 1 98 ? 10.227 4.308 2.769 1.00 88.69 98 PHE A CA 1
ATOM 816 C C . PHE A 1 98 ? 8.826 3.786 2.494 1.00 88.69 98 PHE A C 1
ATOM 818 O O . PHE A 1 98 ? 7.945 3.809 3.359 1.00 88.69 98 PHE A O 1
ATOM 825 N N . LEU A 1 99 ? 8.643 3.261 1.290 1.00 89.88 99 LEU A N 1
ATOM 826 C CA . LEU A 1 99 ? 7.483 2.477 0.914 1.00 89.88 99 LEU A CA 1
ATOM 827 C C . LEU A 1 99 ? 7.947 1.072 0.544 1.00 89.88 99 LEU A C 1
ATOM 829 O O . LEU A 1 99 ? 8.618 0.871 -0.467 1.00 89.88 99 LEU A O 1
ATOM 833 N N . ASN A 1 100 ? 7.587 0.092 1.369 1.00 90.75 100 ASN A N 1
ATOM 834 C CA . ASN A 1 100 ? 7.992 -1.291 1.156 1.00 90.75 100 ASN A CA 1
ATOM 835 C C . ASN A 1 100 ? 6.790 -2.209 0.959 1.00 90.75 100 ASN A C 1
ATOM 837 O O . ASN A 1 100 ? 5.876 -2.274 1.784 1.00 90.75 100 ASN A O 1
ATOM 841 N N . PHE A 1 101 ? 6.869 -3.023 -0.084 1.00 87.44 101 PHE A N 1
ATOM 842 C CA . PHE A 1 101 ? 5.959 -4.121 -0.355 1.00 87.44 101 PHE A CA 1
ATOM 843 C C . PHE A 1 101 ? 6.709 -5.446 -0.252 1.00 87.44 101 PHE A C 1
ATOM 845 O O . PHE A 1 101 ? 7.511 -5.805 -1.114 1.00 87.44 101 PHE A O 1
ATOM 852 N N . ASN A 1 102 ? 6.457 -6.206 0.813 1.00 84.00 102 ASN A N 1
ATOM 853 C CA . ASN A 1 102 ? 7.167 -7.460 1.058 1.00 84.00 102 ASN A CA 1
ATOM 854 C C . ASN A 1 102 ? 6.638 -8.617 0.210 1.00 84.00 102 ASN A C 1
ATOM 856 O O . ASN A 1 102 ? 7.415 -9.365 -0.388 1.00 84.00 102 ASN A O 1
ATOM 860 N N . LYS A 1 103 ? 5.316 -8.789 0.195 1.00 81.56 103 LYS A N 1
ATOM 861 C CA . LYS A 1 103 ? 4.615 -9.762 -0.642 1.00 81.56 103 LYS A CA 1
ATOM 862 C C . LYS A 1 103 ? 3.327 -9.132 -1.146 1.00 81.56 103 LYS A C 1
ATOM 864 O O . LYS A 1 103 ? 2.379 -8.994 -0.378 1.00 81.56 103 LYS A O 1
ATOM 869 N N . LEU A 1 104 ? 3.330 -8.782 -2.420 1.00 73.81 104 LEU A N 1
ATOM 870 C CA . LEU A 1 104 ? 2.143 -8.514 -3.216 1.00 73.81 104 LEU A CA 1
ATOM 871 C C . LEU A 1 104 ? 1.865 -9.790 -4.000 1.00 73.81 104 LEU A C 1
ATOM 873 O O . LEU A 1 104 ? 2.665 -10.147 -4.868 1.00 73.81 104 LEU A O 1
ATOM 877 N N . SER A 1 105 ? 0.819 -10.532 -3.641 1.00 64.69 105 SER A N 1
ATOM 878 C CA . SER A 1 105 ? 0.396 -11.679 -4.451 1.00 64.69 105 SER A CA 1
ATOM 879 C C . SER A 1 105 ? -0.657 -11.354 -5.488 1.00 64.69 105 SER A C 1
ATOM 881 O O . SER A 1 105 ? -0.892 -12.215 -6.307 1.00 64.69 105 SER A O 1
ATOM 883 N N . ASP A 1 106 ? -1.181 -10.130 -5.481 1.00 70.44 106 ASP A N 1
ATOM 884 C CA . ASP A 1 106 ? -2.287 -9.695 -6.329 1.00 70.44 106 ASP A CA 1
ATOM 885 C C . ASP A 1 106 ? -1.972 -8.332 -6.983 1.00 70.44 106 ASP A C 1
ATOM 887 O O . ASP A 1 106 ? -0.816 -7.897 -7.058 1.00 70.44 106 ASP A O 1
ATOM 891 N N . ARG A 1 107 ? -3.007 -7.654 -7.489 1.00 77.62 107 ARG A N 1
ATOM 892 C CA . ARG A 1 107 ? -2.907 -6.441 -8.304 1.00 77.62 107 ARG A CA 1
ATOM 893 C C . ARG A 1 107 ? -2.794 -5.150 -7.486 1.00 77.62 107 ARG A C 1
ATOM 895 O O . ARG A 1 107 ? -3.601 -4.888 -6.596 1.00 77.62 107 ARG A O 1
ATOM 902 N N . LEU A 1 108 ? -1.848 -4.300 -7.876 1.00 82.81 108 LEU A N 1
ATOM 903 C CA . LEU A 1 108 ? -1.798 -2.881 -7.522 1.00 82.81 108 LEU A CA 1
ATOM 904 C C . LEU A 1 108 ? -2.088 -2.078 -8.795 1.00 82.81 108 LEU A C 1
ATOM 906 O O . LEU A 1 108 ? -1.270 -2.102 -9.713 1.00 82.81 108 LEU A O 1
ATOM 910 N N . ASP A 1 109 ? -3.241 -1.408 -8.900 1.00 86.00 109 ASP A N 1
ATOM 911 C CA . ASP A 1 109 ? -3.547 -0.714 -10.161 1.00 86.00 109 ASP A CA 1
ATOM 912 C C . ASP A 1 109 ? -2.676 0.539 -10.290 1.00 86.00 109 ASP A C 1
ATOM 914 O O . ASP A 1 109 ? -1.917 0.680 -11.241 1.00 86.00 109 ASP A O 1
ATOM 918 N N . CYS A 1 110 ? -2.727 1.441 -9.313 1.00 88.56 110 CYS A N 1
ATOM 919 C CA . CYS A 1 110 ? -2.014 2.709 -9.381 1.00 88.56 110 CYS A CA 1
ATOM 920 C C . CYS A 1 110 ? -1.217 2.984 -8.107 1.00 88.56 110 CYS A C 1
ATOM 922 O O . CYS A 1 110 ? -1.761 2.999 -7.003 1.00 88.56 110 CYS A O 1
ATOM 924 N N . LEU A 1 111 ? 0.063 3.305 -8.282 1.00 90.25 111 LEU A N 1
ATOM 925 C CA . LEU A 1 111 ? 0.923 3.863 -7.250 1.00 90.25 111 LEU A CA 1
ATOM 926 C C . LEU A 1 111 ? 1.443 5.232 -7.678 1.00 90.25 111 LEU A C 1
ATOM 928 O O . LEU A 1 111 ? 2.200 5.349 -8.639 1.00 90.25 111 LEU A O 1
ATOM 932 N N . PHE A 1 112 ? 1.081 6.252 -6.910 1.00 90.94 112 PHE A N 1
ATOM 933 C CA . PHE A 1 112 ? 1.678 7.577 -6.945 1.00 90.94 112 PHE A CA 1
ATOM 934 C C . PHE A 1 112 ? 2.554 7.750 -5.714 1.00 90.94 112 PHE A C 1
ATOM 936 O O . PHE A 1 112 ? 2.067 7.815 -4.587 1.00 90.94 112 PHE A O 1
ATOM 943 N N . TYR A 1 113 ? 3.855 7.826 -5.938 1.00 87.88 113 TYR A N 1
ATOM 944 C CA . TYR A 1 113 ? 4.839 8.096 -4.911 1.00 87.88 113 TYR A CA 1
ATOM 945 C C . TYR A 1 113 ? 5.496 9.436 -5.210 1.00 87.88 113 TYR A C 1
ATOM 947 O O . TYR A 1 113 ? 6.246 9.559 -6.177 1.00 87.88 113 TYR A O 1
ATOM 955 N N . ASN A 1 114 ? 5.205 10.440 -4.388 1.00 85.19 114 ASN A N 1
ATOM 956 C CA . ASN A 1 114 ? 5.836 11.749 -4.475 1.00 85.19 114 ASN A CA 1
ATOM 957 C C . ASN A 1 114 ? 6.625 12.022 -3.197 1.00 85.19 114 ASN A C 1
ATOM 959 O O . ASN A 1 114 ? 6.078 12.024 -2.092 1.00 85.19 114 ASN A O 1
ATOM 963 N N . SER A 1 115 ? 7.912 12.296 -3.362 1.00 78.88 115 SER A N 1
ATOM 964 C CA . SER A 1 115 ? 8.819 12.593 -2.262 1.00 78.88 115 SER A CA 1
ATOM 965 C C . SER A 1 115 ? 9.664 13.826 -2.585 1.00 78.88 115 SER A C 1
ATOM 967 O O . SER A 1 115 ? 10.224 13.939 -3.673 1.00 78.88 115 SER A O 1
ATOM 969 N N . MET A 1 116 ? 9.749 14.781 -1.656 1.00 73.69 116 MET A N 1
ATOM 970 C CA . MET A 1 116 ? 10.615 15.975 -1.779 1.00 73.69 116 MET A CA 1
ATOM 971 C C . MET A 1 116 ? 11.881 15.887 -0.894 1.00 73.69 116 MET A C 1
ATOM 973 O O . MET A 1 116 ? 12.409 16.902 -0.414 1.00 73.69 116 MET A O 1
ATOM 977 N N . MET A 1 117 ? 12.336 14.652 -0.665 1.00 68.94 117 MET A N 1
ATOM 978 C CA . MET A 1 117 ? 13.255 14.211 0.396 1.00 68.94 117 MET A CA 1
ATOM 979 C C . MET A 1 117 ? 14.721 14.196 0.023 1.00 68.94 117 MET A C 1
ATOM 981 O O . MET A 1 117 ? 15.051 14.116 -1.148 1.00 68.94 117 MET A O 1
ATOM 985 N N . ASN A 1 118 ? 15.589 14.126 1.038 1.00 67.50 118 ASN A N 1
ATOM 986 C CA . ASN A 1 118 ? 16.981 13.718 0.839 1.00 67.50 118 ASN A CA 1
ATOM 987 C C . ASN A 1 118 ? 17.076 12.265 0.360 1.00 67.50 118 ASN A C 1
ATOM 989 O O . ASN A 1 118 ? 17.810 12.011 -0.593 1.00 67.50 118 ASN A O 1
ATOM 993 N N . GLU A 1 119 ? 16.313 11.360 0.987 1.00 77.81 119 GLU A N 1
ATOM 994 C CA . GLU A 1 119 ? 16.306 9.935 0.660 1.00 77.81 119 GLU A CA 1
ATOM 995 C C . GLU A 1 119 ? 14.889 9.383 0.468 1.00 77.81 119 GLU A C 1
ATOM 997 O O . GLU A 1 119 ? 13.942 9.643 1.225 1.00 77.81 119 GLU A O 1
ATOM 1002 N N . SER A 1 120 ? 14.732 8.599 -0.590 1.00 83.25 120 SER A N 1
ATOM 1003 C CA . SER A 1 120 ? 13.451 8.028 -0.976 1.00 83.25 120 SER A CA 1
ATOM 1004 C C . SER A 1 120 ? 13.633 6.609 -1.488 1.00 83.25 120 SER A C 1
ATOM 1006 O O . SER A 1 120 ? 14.400 6.368 -2.418 1.00 83.25 120 SER A O 1
ATOM 1008 N N . PHE A 1 121 ? 12.922 5.671 -0.869 1.00 87.00 121 PHE A N 1
ATOM 1009 C CA . PHE A 1 121 ? 13.028 4.252 -1.169 1.00 87.00 121 PHE A CA 1
ATOM 1010 C C . PHE A 1 121 ? 11.649 3.670 -1.443 1.00 87.00 121 PHE A C 1
ATOM 1012 O O . PHE A 1 121 ? 10.771 3.662 -0.578 1.00 87.00 121 PHE A O 1
ATOM 1019 N N . LEU A 1 122 ? 11.487 3.120 -2.639 1.00 88.44 122 LEU A N 1
ATOM 1020 C CA . LEU A 1 122 ? 10.354 2.297 -3.014 1.00 88.44 122 LEU A CA 1
ATOM 1021 C C . LEU A 1 122 ? 10.848 0.890 -3.340 1.00 88.44 122 LEU A C 1
ATOM 1023 O O . LEU A 1 122 ? 11.497 0.667 -4.361 1.00 88.44 122 LEU A O 1
ATOM 1027 N N . ASN A 1 123 ? 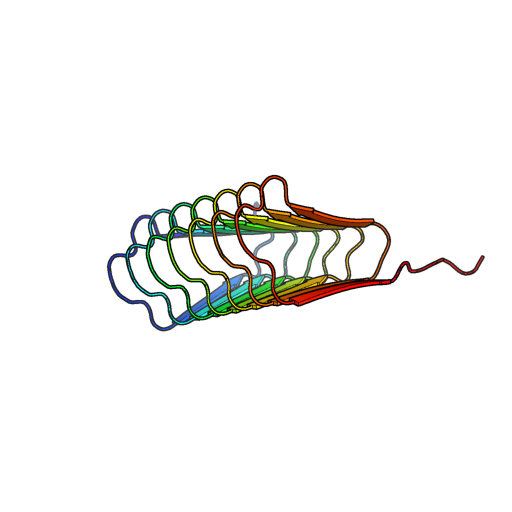10.521 -0.070 -2.476 1.00 89.25 123 ASN A N 1
ATOM 1028 C CA . ASN A 1 123 ? 10.966 -1.451 -2.626 1.00 89.25 123 ASN A CA 1
ATOM 1029 C C . ASN A 1 123 ? 9.798 -2.418 -2.794 1.00 89.25 123 ASN A C 1
ATOM 1031 O O . ASN A 1 123 ? 8.876 -2.472 -1.979 1.00 89.25 123 ASN A O 1
ATOM 1035 N N . PHE A 1 124 ? 9.922 -3.286 -3.790 1.00 86.44 124 PHE A N 1
ATOM 1036 C CA . PHE A 1 124 ? 9.059 -4.433 -4.022 1.00 86.44 124 PHE A CA 1
ATOM 1037 C C . PHE A 1 124 ? 9.874 -5.719 -3.867 1.00 86.44 124 PHE A C 1
ATOM 1039 O O . PHE A 1 124 ? 10.671 -6.086 -4.731 1.00 86.44 124 PHE A O 1
ATOM 1046 N N . ASN A 1 125 ? 9.692 -6.434 -2.756 1.00 82.75 125 ASN A N 1
ATOM 1047 C CA . ASN A 1 125 ? 10.465 -7.646 -2.476 1.00 82.75 125 ASN A CA 1
ATOM 1048 C C . ASN A 1 125 ? 9.967 -8.860 -3.262 1.00 82.75 125 A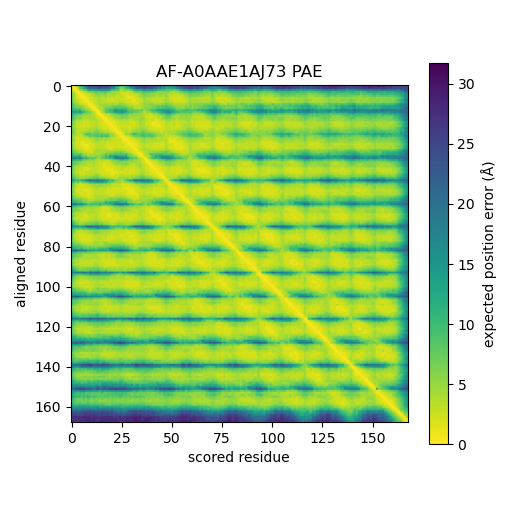SN A C 1
ATOM 1050 O O . ASN A 1 125 ? 10.767 -9.638 -3.784 1.00 82.75 125 ASN A O 1
ATOM 1054 N N . LYS A 1 126 ? 8.648 -9.047 -3.315 1.00 79.25 126 LYS A N 1
ATOM 1055 C CA . LYS A 1 126 ? 7.990 -10.060 -4.141 1.00 79.25 126 LYS A CA 1
ATOM 1056 C C . LYS A 1 126 ? 6.700 -9.480 -4.687 1.00 79.25 126 LYS A C 1
ATOM 1058 O O . LYS A 1 126 ? 5.736 -9.329 -3.936 1.00 79.25 126 LYS A O 1
ATOM 1063 N N . LEU A 1 127 ? 6.719 -9.172 -5.972 1.00 72.31 127 LEU A N 1
ATOM 1064 C CA . LEU A 1 127 ? 5.557 -8.807 -6.756 1.00 72.31 127 LEU A CA 1
ATOM 1065 C C . LEU A 1 127 ? 5.200 -10.018 -7.613 1.00 72.31 127 LEU A C 1
ATOM 1067 O O . LEU A 1 127 ? 5.909 -10.341 -8.568 1.00 72.31 127 LEU A O 1
ATOM 1071 N N . SER A 1 128 ? 4.177 -10.741 -7.167 1.00 62.25 128 SER A N 1
ATOM 1072 C CA . SER A 1 128 ? 3.756 -11.999 -7.787 1.00 62.25 128 SER A CA 1
ATOM 1073 C C . SER A 1 128 ? 2.950 -11.731 -9.058 1.00 62.25 128 SER A C 1
ATOM 1075 O O . SER A 1 128 ? 3.131 -12.430 -10.047 1.00 62.25 128 SER A O 1
ATOM 1077 N N . ASP A 1 129 ? 2.173 -10.647 -9.027 1.00 68.25 129 ASP A N 1
ATOM 1078 C CA . ASP A 1 129 ? 1.136 -10.334 -10.004 1.00 68.25 129 ASP A CA 1
ATOM 1079 C C . ASP A 1 129 ? 1.374 -8.940 -10.627 1.00 68.25 129 ASP A C 1
ATOM 1081 O O . ASP A 1 129 ? 2.506 -8.561 -10.940 1.00 68.25 129 ASP A O 1
ATOM 1085 N N . ARG A 1 130 ? 0.315 -8.166 -10.879 1.00 74.69 130 ARG A N 1
ATOM 1086 C CA . ARG A 1 130 ? 0.328 -7.007 -11.775 1.00 74.69 130 ARG A CA 1
ATOM 1087 C C . ARG A 1 130 ? 0.427 -5.675 -11.033 1.00 74.69 130 ARG A C 1
ATOM 1089 O O . ARG A 1 130 ? -0.361 -5.397 -10.133 1.00 74.69 130 ARG A O 1
ATOM 1096 N N . LEU A 1 131 ? 1.343 -4.824 -11.485 1.00 81.00 131 LEU A N 1
ATOM 1097 C CA . LEU A 1 131 ? 1.380 -3.395 -11.182 1.00 81.00 131 LEU A CA 1
ATOM 1098 C C . LEU A 1 131 ? 0.993 -2.641 -12.460 1.00 81.00 131 LEU A C 1
ATOM 1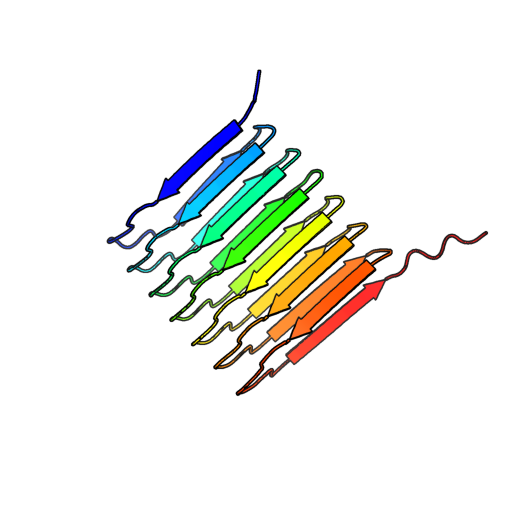100 O O . LEU A 1 131 ? 1.766 -2.659 -13.416 1.00 81.00 131 LEU A O 1
ATOM 1104 N N . ASP A 1 132 ? -0.191 -2.022 -12.537 1.00 84.75 132 ASP A N 1
ATOM 1105 C CA . ASP A 1 132 ? -0.560 -1.353 -13.799 1.00 84.75 132 ASP A CA 1
ATOM 1106 C C . ASP A 1 132 ? 0.264 -0.077 -13.983 1.00 84.75 132 ASP A C 1
ATOM 1108 O O . ASP A 1 132 ? 0.962 0.088 -14.976 1.00 84.75 132 ASP A O 1
ATOM 1112 N N . CYS A 1 133 ? 0.234 0.821 -13.008 1.00 87.06 133 CYS A N 1
ATOM 1113 C CA . CYS A 1 133 ? 0.847 2.132 -13.125 1.00 87.06 133 CYS A CA 1
ATOM 1114 C C . CYS A 1 133 ? 1.673 2.462 -11.887 1.00 87.06 133 CYS A C 1
ATOM 1116 O O . CYS A 1 133 ? 1.156 2.512 -10.772 1.00 87.06 133 CYS A O 1
ATOM 1118 N N . LEU A 1 134 ? 2.945 2.783 -12.107 1.00 88.94 134 LEU A N 1
ATOM 1119 C CA . LEU A 1 134 ? 3.822 3.383 -11.115 1.00 88.94 134 LEU A CA 1
ATOM 1120 C C . LEU A 1 134 ? 4.279 4.763 -11.580 1.00 88.94 134 LEU A C 1
ATOM 1122 O O . LEU A 1 134 ? 4.989 4.891 -12.575 1.00 88.94 134 LEU A O 1
ATOM 1126 N N . PHE A 1 135 ? 3.922 5.782 -10.809 1.00 89.38 135 PHE A N 1
ATOM 1127 C CA . PHE A 1 135 ? 4.454 7.131 -10.906 1.00 89.38 135 PHE A CA 1
ATOM 1128 C C . PHE A 1 135 ? 5.303 7.412 -9.676 1.00 89.38 135 PHE A C 1
ATOM 1130 O O . PHE A 1 135 ? 4.786 7.575 -8.573 1.00 89.38 135 PHE A O 1
ATOM 1137 N N . TYR A 1 136 ? 6.610 7.467 -9.875 1.00 87.12 136 TYR A N 1
ATOM 1138 C CA . TYR A 1 136 ? 7.582 7.794 -8.852 1.00 87.12 136 TYR A CA 1
ATOM 1139 C C . TYR A 1 136 ? 8.213 9.142 -9.180 1.00 87.12 136 TYR A C 1
ATOM 1141 O O . TYR A 1 136 ? 8.922 9.268 -10.177 1.00 87.12 136 TYR A O 1
ATOM 1149 N N . ASN A 1 137 ? 7.962 10.144 -8.344 1.00 83.94 137 ASN A N 1
ATOM 1150 C CA . ASN A 1 137 ? 8.606 11.445 -8.428 1.00 83.94 137 ASN A CA 1
ATOM 1151 C C . ASN A 1 137 ? 9.392 11.697 -7.143 1.00 83.94 137 ASN A C 1
ATOM 1153 O O . ASN A 1 137 ? 8.822 11.751 -6.052 1.00 83.94 137 ASN A O 1
ATOM 1157 N N . SER A 1 138 ? 10.698 11.890 -7.285 1.00 79.06 138 SER A N 1
ATOM 1158 C CA . SER A 1 138 ? 11.583 12.311 -6.210 1.00 79.06 138 SER A CA 1
ATOM 1159 C C . SER A 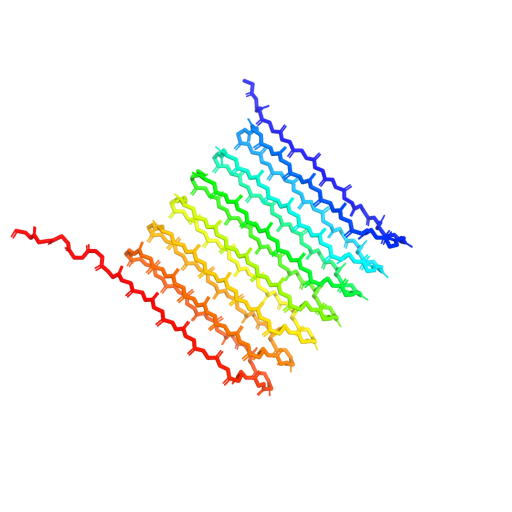1 138 ? 12.322 13.587 -6.601 1.00 79.06 138 SER A C 1
ATOM 1161 O O . SER A 1 138 ? 12.808 13.729 -7.724 1.00 79.06 138 SER A O 1
ATOM 1163 N N . MET A 1 139 ? 12.392 14.542 -5.682 1.00 70.50 139 MET A N 1
ATOM 1164 C CA . MET A 1 139 ? 13.223 15.734 -5.825 1.00 70.50 139 MET A CA 1
ATOM 1165 C C . MET A 1 139 ? 14.312 15.683 -4.749 1.00 70.50 139 MET A C 1
ATOM 1167 O O . MET A 1 139 ? 13.986 15.984 -3.603 1.00 70.50 139 MET A O 1
ATOM 1171 N N . LYS A 1 140 ? 15.556 15.339 -5.145 1.00 66.44 140 LYS A N 1
ATOM 1172 C CA . LYS A 1 140 ? 16.891 15.464 -4.489 1.00 66.44 140 LYS A CA 1
ATOM 1173 C C . LYS A 1 140 ? 17.717 14.148 -4.478 1.00 66.44 140 LYS A C 1
ATOM 1175 O O . LYS A 1 140 ? 17.593 13.345 -5.397 1.00 66.44 140 LYS A O 1
ATOM 1180 N N . ASN A 1 141 ? 18.655 14.040 -3.523 1.00 62.91 141 ASN A N 1
ATOM 1181 C CA . ASN A 1 141 ? 19.981 13.423 -3.637 1.00 62.91 141 ASN A CA 1
ATOM 1182 C C . ASN A 1 141 ? 19.978 11.911 -3.838 1.00 62.91 141 ASN A C 1
ATOM 1184 O O . ASN A 1 141 ? 20.842 11.424 -4.557 1.00 62.91 141 ASN A O 1
ATOM 1188 N N . GLU A 1 142 ? 19.070 11.171 -3.200 1.00 73.94 142 GLU A N 1
ATOM 1189 C CA . GLU A 1 142 ? 19.057 9.714 -3.304 1.00 73.94 142 GLU A CA 1
ATOM 1190 C C . GLU A 1 142 ? 17.636 9.165 -3.455 1.00 73.94 142 GLU A C 1
ATOM 1192 O O . GLU A 1 142 ? 16.718 9.399 -2.659 1.00 73.94 142 GLU A O 1
ATOM 1197 N N . SER A 1 143 ? 17.446 8.425 -4.540 1.00 79.75 143 SER A N 1
ATOM 1198 C CA . SER A 1 143 ? 16.173 7.842 -4.919 1.00 79.75 143 SER A CA 1
ATOM 1199 C C . SER A 1 143 ? 16.395 6.427 -5.427 1.00 79.75 143 SER A C 1
ATOM 1201 O O . SER A 1 143 ? 17.176 6.177 -6.346 1.00 79.75 143 SER A O 1
ATOM 1203 N N . PHE A 1 144 ? 15.703 5.488 -4.792 1.00 84.25 144 PHE A N 1
ATOM 1204 C CA . PHE A 1 144 ? 15.836 4.072 -5.072 1.00 84.25 144 PHE A CA 1
ATOM 1205 C C . PHE A 1 144 ? 14.468 3.481 -5.361 1.00 84.25 144 PHE A C 1
ATOM 1207 O O . PHE A 1 144 ? 13.572 3.484 -4.518 1.00 84.25 144 PHE A O 1
ATOM 1214 N N . LEU A 1 145 ? 14.336 2.927 -6.561 1.00 86.19 145 LEU A N 1
ATOM 1215 C CA . LEU A 1 145 ? 13.231 2.065 -6.944 1.00 86.19 145 LEU A CA 1
ATOM 1216 C C . LEU A 1 145 ? 13.787 0.663 -7.174 1.00 86.19 145 LEU A C 1
ATOM 1218 O O . LEU A 1 145 ? 14.574 0.458 -8.096 1.00 86.19 145 LEU A O 1
ATOM 1222 N N . ASN A 1 146 ? 13.384 -0.297 -6.345 1.00 87.06 146 ASN A N 1
ATOM 1223 C CA . ASN A 1 146 ? 13.885 -1.662 -6.429 1.00 87.06 146 ASN A CA 1
ATOM 1224 C C . ASN A 1 146 ? 12.756 -2.691 -6.561 1.00 87.06 146 ASN A C 1
ATOM 1226 O O . ASN A 1 146 ? 11.776 -2.670 -5.816 1.00 87.06 146 ASN A O 1
ATOM 1230 N N . PHE A 1 147 ? 12.955 -3.651 -7.463 1.00 84.69 147 PHE A N 1
ATOM 1231 C CA . PHE A 1 147 ? 12.117 -4.832 -7.639 1.00 84.69 147 PHE A CA 1
ATOM 1232 C C . PHE A 1 147 ? 12.986 -6.084 -7.478 1.00 84.69 147 PHE A C 1
ATOM 1234 O O . PHE A 1 147 ? 13.685 -6.489 -8.403 1.00 84.69 147 PHE A O 1
ATOM 1241 N N . ASN A 1 148 ? 12.937 -6.731 -6.311 1.00 82.44 148 ASN A N 1
ATOM 1242 C CA . ASN A 1 148 ? 13.763 -7.917 -6.046 1.00 82.44 148 ASN A CA 1
ATOM 1243 C C . ASN A 1 148 ? 13.255 -9.160 -6.788 1.00 82.44 148 ASN A C 1
ATOM 1245 O O . ASN A 1 148 ? 14.049 -9.989 -7.232 1.00 82.44 148 ASN A O 1
ATOM 1249 N N . LYS A 1 149 ? 11.931 -9.326 -6.882 1.00 77.25 149 LYS A N 1
ATOM 1250 C CA . LYS A 1 149 ? 11.281 -10.375 -7.676 1.00 77.25 149 LYS A CA 1
ATOM 1251 C C . LYS A 1 149 ? 9.991 -9.834 -8.269 1.00 77.25 149 LYS A C 1
ATOM 1253 O O . LYS A 1 149 ? 9.085 -9.484 -7.516 1.00 77.25 149 LYS A O 1
ATOM 1258 N N . LEU A 1 150 ? 9.935 -9.813 -9.593 1.00 72.62 150 LEU A N 1
ATOM 1259 C CA . LEU A 1 150 ? 8.778 -9.437 -10.394 1.00 72.62 150 LEU A CA 1
ATOM 1260 C C . LEU A 1 150 ? 8.457 -10.636 -11.292 1.00 72.62 150 LEU A C 1
ATOM 1262 O O . LEU A 1 150 ? 9.274 -10.960 -12.153 1.00 72.62 150 LEU A O 1
ATOM 1266 N N . SER A 1 151 ? 7.363 -11.354 -11.035 1.00 63.22 151 SER A N 1
ATOM 1267 C CA . SER A 1 151 ? 7.008 -12.530 -11.852 1.00 63.22 151 SER A CA 1
ATOM 1268 C C . SER A 1 151 ? 6.118 -12.209 -13.043 1.00 63.22 151 SER A C 1
ATOM 1270 O O . SER A 1 151 ? 6.215 -12.924 -14.035 1.00 63.22 151 SER A O 1
ATOM 1272 N N . ASP A 1 152 ? 5.339 -11.127 -12.976 1.00 67.06 152 ASP A N 1
ATOM 1273 C CA . ASP A 1 152 ? 4.298 -10.866 -13.969 1.00 67.06 152 ASP A CA 1
ATOM 1274 C C . ASP A 1 152 ? 4.525 -9.570 -14.757 1.00 67.06 152 ASP A C 1
ATOM 1276 O O . ASP A 1 152 ? 5.295 -9.557 -15.720 1.00 67.06 152 ASP A O 1
ATOM 1280 N N . ARG A 1 153 ? 3.813 -8.484 -14.428 1.00 73.31 153 ARG A N 1
ATOM 1281 C CA . ARG A 1 153 ? 3.612 -7.380 -15.375 1.00 73.31 153 ARG A CA 1
ATOM 1282 C C . ARG A 1 153 ? 3.614 -6.017 -14.697 1.00 73.31 153 ARG A C 1
ATOM 1284 O O . ARG A 1 153 ? 2.817 -5.765 -13.798 1.00 73.31 153 ARG A O 1
ATOM 1291 N N . LEU A 1 154 ? 4.481 -5.141 -15.200 1.00 79.75 154 LEU A N 1
ATOM 1292 C CA . LEU A 1 154 ? 4.455 -3.699 -14.978 1.00 79.75 154 LEU A CA 1
ATOM 1293 C C . LEU A 1 154 ? 4.010 -3.031 -16.283 1.00 79.75 154 LEU A C 1
ATOM 1295 O O . LEU A 1 154 ? 4.734 -3.131 -17.273 1.00 79.75 154 LEU A O 1
ATOM 1299 N N . ASP A 1 155 ? 2.828 -2.411 -16.316 1.00 84.31 155 ASP A N 1
ATOM 1300 C CA . ASP A 1 155 ? 2.307 -1.823 -17.564 1.00 84.31 155 ASP A CA 1
ATOM 1301 C C . ASP A 1 155 ? 2.884 -0.443 -17.862 1.00 84.31 155 ASP A C 1
ATOM 1303 O O . ASP A 1 155 ? 3.227 -0.139 -19.003 1.00 84.31 155 ASP A O 1
ATOM 1307 N N . CYS A 1 156 ? 2.973 0.405 -16.846 1.00 85.00 156 CYS A N 1
ATOM 1308 C CA . CYS A 1 156 ? 3.415 1.783 -16.961 1.00 85.00 156 CYS A CA 1
ATOM 1309 C C . CYS A 1 156 ? 4.345 2.124 -15.800 1.00 85.00 156 CYS A C 1
ATOM 1311 O O . CYS A 1 156 ? 3.996 1.962 -14.631 1.00 85.00 156 CYS A O 1
ATOM 1313 N N . LEU A 1 157 ? 5.519 2.654 -16.140 1.00 87.31 157 LEU A N 1
ATOM 1314 C CA . LEU A 1 157 ? 6.483 3.191 -15.190 1.00 87.31 157 LEU A CA 1
ATOM 1315 C C . LEU A 1 157 ? 6.886 4.598 -15.617 1.00 87.31 157 LEU A C 1
ATOM 1317 O O . LEU A 1 157 ? 7.464 4.789 -16.684 1.00 87.31 157 LEU A O 1
ATOM 1321 N N . SER A 1 158 ? 6.625 5.567 -14.750 1.00 88.69 158 SER A N 1
ATOM 1322 C CA . SER A 1 158 ? 7.199 6.903 -14.808 1.00 88.69 158 SER A CA 1
ATOM 1323 C C . SER A 1 158 ? 8.090 7.082 -13.593 1.00 88.69 158 SER A C 1
ATOM 1325 O O . SER A 1 158 ? 7.609 7.052 -12.463 1.00 88.69 158 SER A O 1
ATOM 1327 N N . TYR A 1 159 ? 9.379 7.291 -13.829 1.00 85.62 159 TYR A N 1
ATOM 1328 C CA . TYR A 1 159 ? 10.360 7.562 -12.789 1.00 85.62 159 TYR A CA 1
ATOM 1329 C C . TYR A 1 159 ? 11.022 8.905 -13.072 1.00 85.62 159 TYR A C 1
ATOM 1331 O O . TYR A 1 159 ? 11.771 9.036 -14.038 1.00 85.62 159 TYR A O 1
ATOM 1339 N N . ASN A 1 160 ? 10.746 9.893 -12.228 1.00 83.56 160 ASN A N 1
ATOM 1340 C CA . ASN A 1 160 ? 11.401 11.189 -12.266 1.00 83.56 160 ASN A CA 1
ATOM 1341 C C . ASN A 1 160 ? 12.187 11.371 -10.975 1.00 83.56 160 ASN A C 1
ATOM 1343 O O . ASN A 1 160 ? 11.613 11.390 -9.889 1.00 83.56 160 ASN A O 1
ATOM 1347 N N . SER A 1 161 ? 13.499 11.537 -11.102 1.00 76.06 161 SER A N 1
ATOM 1348 C CA . SER A 1 161 ? 14.355 11.958 -10.000 1.00 76.06 161 SER A CA 1
ATOM 1349 C C . SER A 1 161 ? 15.100 13.216 -10.410 1.00 76.06 161 SER A C 1
ATOM 1351 O O . SER A 1 161 ? 15.958 13.164 -11.289 1.00 76.06 161 SER A O 1
ATOM 1353 N N . MET A 1 162 ? 14.773 14.348 -9.791 1.00 69.81 162 MET A N 1
ATOM 1354 C CA . MET A 1 162 ? 15.497 15.599 -10.006 1.00 69.81 162 MET A CA 1
ATOM 1355 C C . MET A 1 162 ? 16.576 15.741 -8.937 1.00 69.81 162 MET A C 1
ATOM 1357 O O . MET A 1 162 ? 16.269 15.994 -7.774 1.00 69.81 162 MET A O 1
ATOM 1361 N N . MET A 1 163 ? 17.840 15.591 -9.330 1.00 61.03 163 MET A N 1
ATOM 1362 C CA . MET A 1 163 ? 18.976 15.949 -8.482 1.00 61.03 163 MET A CA 1
ATOM 1363 C C . MET A 1 163 ? 19.057 17.472 -8.404 1.00 61.03 163 MET A C 1
ATOM 1365 O O . MET A 1 163 ? 19.152 18.146 -9.428 1.00 61.03 163 MET A O 1
ATOM 1369 N N . ASN A 1 164 ? 19.021 18.026 -7.194 1.00 55.59 164 ASN A N 1
ATOM 1370 C CA . ASN A 1 164 ? 19.285 19.445 -6.994 1.00 55.59 164 ASN A CA 1
ATOM 1371 C C . ASN A 1 164 ? 20.812 19.618 -7.003 1.00 55.59 164 ASN A C 1
ATOM 1373 O O . ASN A 1 164 ? 21.445 19.656 -5.948 1.00 55.59 164 ASN A O 1
ATOM 1377 N N . GLU A 1 165 ? 21.419 19.632 -8.194 1.00 49.69 165 GLU A N 1
ATOM 1378 C CA . GLU A 1 165 ? 22.824 20.012 -8.329 1.00 49.69 165 GLU A CA 1
ATOM 1379 C C . GLU A 1 165 ? 22.963 21.427 -7.767 1.00 49.69 165 GLU A C 1
ATOM 1381 O O . GLU A 1 165 ? 22.410 22.392 -8.300 1.00 49.69 165 GLU A O 1
ATOM 1386 N N . LYS A 1 166 ? 23.663 21.561 -6.637 1.00 46.03 166 LYS A N 1
ATOM 1387 C CA . LYS A 1 166 ? 24.109 22.873 -6.179 1.00 46.03 166 LYS A CA 1
ATOM 1388 C C . LYS A 1 166 ? 24.979 23.444 -7.296 1.00 46.03 166 LYS A C 1
ATOM 1390 O O . LYS A 1 166 ? 26.093 22.968 -7.488 1.00 46.03 166 LYS A O 1
ATOM 1395 N N . ALA A 1 167 ? 24.471 24.446 -8.011 1.00 42.91 167 ALA A N 1
ATOM 1396 C CA . ALA A 1 167 ? 25.307 25.337 -8.798 1.00 42.91 167 ALA A CA 1
ATOM 1397 C C . ALA A 1 167 ? 26.331 25.954 -7.832 1.00 42.91 167 ALA A C 1
ATOM 1399 O O . ALA A 1 167 ? 25.963 26.725 -6.943 1.00 42.91 167 ALA A O 1
ATOM 1400 N N . SER A 1 168 ? 27.575 25.487 -7.936 1.00 39.06 168 SER A N 1
ATOM 1401 C CA . SER A 1 168 ? 28.748 26.006 -7.230 1.00 39.06 168 SER A CA 1
ATOM 1402 C C . SER A 1 168 ? 29.137 27.378 -7.751 1.00 39.06 168 SER A C 1
ATOM 1404 O O . SER A 1 168 ? 29.169 27.507 -8.997 1.00 39.06 168 SER A O 1
#

Organism: NCBI:txid231223

Sequence (168 aa):
MKNESFLNFNKLSDRLDCLFYNSMKNESFLNFNKLSDRLDCLFYNSMMNESFLNFNKLSDRLDCLFYNSMKNESFLNFNKLSDRLDCLSYNSMMNESFLNFNKLSDRLDCLFYNSMMNESFLNFNKLSDRLDCLFYNSMKNESFLNFNKLSDRLDCLSYNSMMNEKAS

Mean predicted aligned error: 6.95 Å